Protein AF-A0A101CFQ1-F1 (afdb_monomer_lite)

Radius of gyration: 19.9 Å; chains: 1; bounding box: 33×55×53 Å

Secondary structure (DSSP, 8-state):
-HHHHHHHHHHHHHHH-----PPPPPEEEEETTEEEEE-S-HHHHHHHHH-TT--EETTEETT--TTS---TT-TTSSEEEEEEETTEEEEEEEE-TTHHHH-SS--TTSS-----EE---

pLDDT: mean 72.45, std 15.78, range [44.06, 93.5]

Structure (mmCIF, N/CA/C/O backbone):
data_AF-A0A101CFQ1-F1
#
_entry.id   AF-A0A101CFQ1-F1
#
loop_
_atom_site.group_PDB
_atom_site.id
_atom_site.type_symbol
_atom_site.label_atom_id
_atom_site.label_alt_id
_atom_site.label_comp_id
_atom_site.label_asym_id
_atom_site.label_entity_id
_atom_site.label_seq_id
_atom_site.pdbx_PDB_ins_code
_atom_site.Cartn_x
_atom_site.Cartn_y
_atom_site.Cartn_z
_atom_site.occupancy
_atom_site.B_iso_or_equiv
_atom_site.auth_seq_id
_atom_site.auth_comp_id
_atom_site.auth_asym_id
_atom_site.auth_atom_id
_atom_site.pdbx_PDB_model_num
ATOM 1 N N . MET A 1 1 ? 1.340 38.811 -37.942 1.00 59.59 1 MET A N 1
ATOM 2 C CA . MET A 1 1 ? 0.933 37.505 -38.527 1.00 59.59 1 MET A CA 1
ATOM 3 C C . MET A 1 1 ? 1.905 36.344 -38.280 1.00 59.59 1 MET A C 1
ATOM 5 O O . MET A 1 1 ? 1.421 35.253 -38.008 1.00 59.59 1 MET A O 1
ATOM 9 N N . LYS A 1 2 ? 3.238 36.522 -38.343 1.00 56.94 2 LYS A N 1
ATOM 10 C CA . LYS A 1 2 ? 4.215 35.414 -38.183 1.00 56.94 2 LYS A CA 1
ATOM 11 C C . LYS A 1 2 ? 4.186 34.717 -36.809 1.00 56.94 2 LYS A C 1
ATOM 13 O O . LYS A 1 2 ? 4.400 33.515 -36.743 1.00 56.94 2 LYS A O 1
ATOM 18 N N . VAL A 1 3 ? 3.893 35.452 -35.733 1.00 63.00 3 VAL A N 1
ATOM 19 C CA . VAL A 1 3 ? 3.775 34.887 -34.373 1.00 63.00 3 VAL A CA 1
ATOM 20 C C . VAL A 1 3 ? 2.520 34.017 -34.249 1.00 63.00 3 VAL A C 1
ATOM 22 O O . VAL A 1 3 ? 2.612 32.896 -33.773 1.00 63.00 3 VAL A O 1
ATOM 25 N N . LEU A 1 4 ? 1.388 34.472 -34.802 1.00 73.19 4 LEU A N 1
ATOM 26 C CA . LEU A 1 4 ? 0.109 33.751 -34.771 1.00 73.19 4 LEU A CA 1
ATOM 27 C C . LEU A 1 4 ? 0.198 32.355 -35.419 1.00 73.19 4 LEU A C 1
ATOM 29 O O . LEU A 1 4 ? -0.361 31.397 -34.899 1.00 73.19 4 LEU A O 1
ATOM 33 N N . HIS A 1 5 ? 0.958 32.227 -36.513 1.00 74.25 5 HIS A N 1
ATOM 34 C CA . HIS A 1 5 ? 1.163 30.947 -37.201 1.00 74.25 5 HIS A CA 1
ATOM 35 C C . HIS A 1 5 ? 2.019 29.973 -36.382 1.00 74.25 5 HIS A C 1
ATOM 37 O O . HIS A 1 5 ? 1.732 28.781 -36.360 1.00 74.25 5 HIS A O 1
ATOM 43 N N . LYS A 1 6 ? 3.041 30.470 -35.673 1.00 80.94 6 LYS A N 1
ATOM 44 C CA . LYS A 1 6 ? 3.868 29.636 -34.787 1.00 80.94 6 LYS A CA 1
ATOM 45 C C . LYS A 1 6 ? 3.073 29.147 -33.578 1.00 80.94 6 LYS A C 1
ATOM 47 O O . LYS A 1 6 ? 3.189 27.982 -33.214 1.00 80.94 6 LYS A O 1
ATOM 52 N N . THR A 1 7 ? 2.235 30.007 -32.998 1.00 84.69 7 THR A N 1
ATOM 53 C CA . THR A 1 7 ? 1.358 29.632 -31.882 1.00 84.69 7 THR A CA 1
ATOM 54 C C . THR A 1 7 ? 0.318 28.598 -32.314 1.00 84.69 7 THR A C 1
ATOM 56 O O . THR A 1 7 ? 0.124 27.605 -31.622 1.00 84.69 7 THR A O 1
ATOM 59 N N . LEU A 1 8 ? -0.299 28.777 -33.488 1.00 88.56 8 LEU A N 1
ATOM 60 C CA . LEU A 1 8 ? -1.260 27.819 -34.041 1.00 88.56 8 LEU A CA 1
ATOM 61 C C . LEU A 1 8 ? -0.611 26.456 -34.328 1.00 88.56 8 LEU A C 1
ATOM 63 O O . LEU A 1 8 ? -1.173 25.420 -33.987 1.00 88.56 8 LEU A O 1
ATOM 67 N N . PHE A 1 9 ? 0.596 26.458 -34.895 1.00 88.00 9 PHE A N 1
ATOM 68 C CA . PHE A 1 9 ? 1.362 25.240 -35.153 1.00 88.00 9 PHE A CA 1
ATOM 69 C C . PHE A 1 9 ? 1.713 24.484 -33.860 1.00 88.00 9 PHE A C 1
ATOM 71 O O . PHE A 1 9 ? 1.560 23.267 -33.802 1.00 88.00 9 PHE A O 1
ATOM 78 N N . LEU A 1 10 ? 2.105 25.198 -32.798 1.00 87.00 10 LEU A N 1
ATOM 79 C CA . LEU A 1 10 ? 2.375 24.599 -31.488 1.00 87.00 10 LEU A CA 1
ATOM 80 C C . LEU A 1 10 ? 1.117 23.958 -30.877 1.00 87.00 10 LEU A C 1
ATOM 82 O O . LEU A 1 10 ? 1.190 22.851 -30.355 1.00 87.00 10 LEU A O 1
ATOM 86 N N . ILE A 1 11 ? -0.039 24.621 -30.981 1.00 87.19 11 ILE A N 1
ATOM 87 C CA . ILE A 1 11 ? -1.318 24.088 -30.488 1.00 87.19 11 ILE A CA 1
ATOM 88 C C . ILE A 1 11 ? -1.696 22.806 -31.244 1.00 87.19 11 ILE A C 1
ATOM 90 O O . ILE A 1 11 ? -2.064 21.819 -30.614 1.00 87.19 11 ILE A O 1
ATOM 94 N N . ILE A 1 12 ? -1.543 22.778 -32.573 1.00 87.31 12 ILE A N 1
ATOM 95 C CA . ILE A 1 12 ? -1.822 21.582 -33.387 1.00 87.31 12 ILE A CA 1
ATOM 96 C C . ILE A 1 12 ? -0.917 20.410 -32.979 1.00 87.31 12 ILE A C 1
ATOM 98 O O . ILE A 1 12 ? -1.402 19.287 -32.854 1.00 87.31 12 ILE A O 1
ATOM 102 N N . ILE A 1 13 ? 0.370 20.664 -32.712 1.00 87.00 13 ILE A N 1
ATOM 103 C CA . ILE A 1 13 ? 1.292 19.633 -32.214 1.00 87.00 13 ILE A CA 1
ATOM 104 C C . ILE A 1 13 ? 0.830 19.100 -30.858 1.00 87.00 13 ILE A C 1
ATOM 106 O O . ILE A 1 13 ? 0.777 17.888 -30.691 1.00 87.00 13 ILE A O 1
ATOM 110 N N . LEU A 1 14 ? 0.455 19.973 -29.918 1.00 82.12 14 LEU A N 1
ATOM 111 C CA . LEU A 1 14 ? 0.009 19.568 -28.580 1.00 82.12 14 LEU A CA 1
ATOM 112 C C . LEU A 1 14 ? -1.286 18.736 -28.609 1.00 82.12 14 LEU A C 1
ATOM 114 O O . LEU A 1 14 ? -1.409 17.791 -27.836 1.00 82.12 14 LEU A O 1
ATOM 118 N N . PHE A 1 15 ? -2.217 19.030 -29.523 1.00 78.56 15 PHE A N 1
ATOM 119 C CA . PHE A 1 15 ? -3.440 18.234 -29.709 1.00 78.56 15 PHE A CA 1
ATOM 120 C C . PHE A 1 15 ? -3.208 16.903 -30.443 1.00 78.56 15 PHE A C 1
ATOM 122 O O . PHE A 1 15 ? -4.026 15.991 -30.321 1.00 78.56 15 PHE A O 1
ATOM 129 N N . ALA A 1 16 ? -2.109 16.765 -31.191 1.00 80.75 16 ALA A N 1
ATOM 130 C CA . ALA A 1 16 ? -1.765 15.529 -31.894 1.00 80.75 16 ALA A CA 1
ATOM 131 C C . ALA A 1 16 ? -1.107 14.473 -30.983 1.00 80.75 16 ALA A C 1
ATOM 133 O O . ALA A 1 16 ? -1.036 13.299 -31.355 1.00 80.75 16 ALA A O 1
ATOM 134 N N . ILE A 1 17 ? -0.642 14.856 -29.788 1.00 78.06 17 ILE A N 1
ATOM 135 C CA . ILE A 1 17 ? 0.020 13.937 -28.857 1.00 78.06 17 ILE A CA 1
ATOM 136 C C . ILE A 1 17 ? -1.037 13.184 -28.047 1.00 78.06 17 ILE A C 1
ATOM 138 O O . ILE A 1 17 ? -1.680 13.731 -27.153 1.00 78.06 17 ILE A O 1
ATOM 142 N N . ARG A 1 18 ? -1.206 11.891 -28.330 1.00 67.44 18 ARG A N 1
ATOM 143 C CA . ARG A 1 18 ? -1.950 10.983 -27.448 1.00 67.44 18 ARG A CA 1
ATOM 144 C C . ARG A 1 18 ? -1.031 10.581 -26.298 1.00 67.44 18 ARG A C 1
ATOM 146 O O . ARG A 1 18 ? -0.099 9.807 -26.495 1.00 67.44 18 ARG A O 1
ATOM 153 N N . ILE A 1 19 ? -1.273 11.125 -25.110 1.00 68.88 19 ILE A N 1
ATOM 154 C CA . ILE A 1 19 ? -0.524 10.752 -23.908 1.00 68.88 19 ILE A CA 1
ATOM 155 C C . ILE A 1 19 ? -1.134 9.462 -23.353 1.00 68.88 19 ILE A C 1
ATOM 157 O O . ILE A 1 19 ? -2.295 9.441 -22.948 1.00 68.88 19 ILE A O 1
ATOM 161 N N . PHE A 1 20 ? -0.353 8.384 -23.334 1.00 60.28 20 PHE A N 1
ATOM 162 C CA . PHE A 1 20 ? -0.713 7.154 -22.635 1.00 60.28 20 PHE A CA 1
ATOM 163 C C . PHE A 1 20 ? -0.358 7.313 -21.155 1.00 60.28 20 PHE A C 1
ATOM 165 O O . PHE A 1 20 ? 0.780 7.091 -20.753 1.00 60.28 20 PHE A O 1
ATOM 172 N N . ALA A 1 21 ? -1.326 7.732 -20.341 1.00 61.62 21 ALA A N 1
ATOM 173 C CA . ALA A 1 21 ? -1.215 7.616 -18.893 1.00 61.62 21 ALA A CA 1
ATOM 174 C C . ALA A 1 21 ? -1.652 6.200 -18.506 1.00 61.62 21 ALA A C 1
ATOM 176 O O . ALA A 1 21 ? -2.806 5.829 -18.732 1.00 61.62 21 ALA A O 1
ATOM 177 N N . SER A 1 22 ? -0.745 5.387 -17.959 1.00 57.59 22 SER A N 1
ATOM 178 C CA . SER A 1 22 ? -1.159 4.091 -17.425 1.00 57.59 22 SER A CA 1
ATOM 179 C C . SER A 1 22 ? -2.071 4.335 -16.213 1.00 57.59 22 SER A C 1
ATOM 181 O O . SER A 1 22 ? -1.668 5.102 -15.330 1.00 57.59 22 SER A O 1
ATOM 183 N N . PRO A 1 23 ? -3.262 3.715 -16.133 1.00 64.25 23 PRO A N 1
ATOM 184 C CA . PRO A 1 23 ? -4.103 3.803 -14.942 1.00 64.25 23 PRO A CA 1
ATOM 185 C C . PRO A 1 23 ? -3.292 3.357 -13.732 1.00 64.25 23 PRO A C 1
ATOM 187 O O . PRO A 1 23 ? -2.669 2.304 -13.810 1.00 64.25 23 PRO A O 1
ATOM 190 N N . GLN A 1 24 ? -3.261 4.130 -12.646 1.00 78.19 24 GLN A N 1
ATOM 191 C CA . GLN A 1 24 ? -2.547 3.695 -11.444 1.00 78.19 24 GLN A CA 1
ATOM 192 C C . GLN A 1 24 ? -3.200 2.422 -10.891 1.00 78.19 24 GLN A C 1
ATOM 194 O O . GLN A 1 24 ? -4.422 2.282 -10.928 1.00 78.19 24 GLN A O 1
ATOM 199 N N . ILE A 1 25 ? -2.396 1.491 -10.387 1.00 85.69 25 ILE A N 1
ATOM 200 C CA . ILE A 1 25 ? -2.896 0.305 -9.693 1.00 85.69 25 ILE A CA 1
ATOM 201 C C . ILE A 1 25 ? -3.355 0.723 -8.281 1.00 85.69 25 ILE A C 1
ATOM 203 O O . ILE A 1 25 ? -2.566 1.357 -7.569 1.00 85.69 25 ILE A O 1
ATOM 207 N N . PRO A 1 26 ? -4.602 0.405 -7.870 1.00 89.38 26 PRO A N 1
ATOM 208 C CA . PRO A 1 26 ? -5.110 0.743 -6.542 1.00 89.38 26 PRO A CA 1
ATOM 209 C C . PRO A 1 26 ? -4.538 -0.166 -5.452 1.00 89.38 26 PRO A C 1
ATOM 211 O O . PRO A 1 26 ? -4.108 -1.288 -5.714 1.00 89.38 26 PRO A O 1
ATOM 214 N N . ASP A 1 27 ? -4.616 0.303 -4.215 1.00 90.19 27 ASP A N 1
ATOM 215 C CA . ASP A 1 27 ? -4.603 -0.556 -3.029 1.00 90.19 27 ASP A CA 1
ATOM 216 C C . ASP A 1 27 ? -6.019 -1.094 -2.772 1.00 90.19 27 ASP A C 1
ATOM 218 O O . ASP A 1 27 ? -6.973 -0.667 -3.426 1.00 90.19 27 ASP A O 1
ATOM 222 N N . TYR A 1 28 ? -6.198 -2.000 -1.811 1.00 91.88 28 TYR A N 1
ATOM 223 C CA . TYR A 1 28 ? -7.519 -2.575 -1.536 1.00 91.88 28 TYR A CA 1
ATOM 224 C C . TYR A 1 28 ? -7.904 -2.518 -0.067 1.00 91.88 28 TYR A C 1
ATOM 226 O O . TYR A 1 28 ? -7.078 -2.733 0.812 1.00 91.88 28 TYR A O 1
ATOM 234 N N . ILE A 1 29 ? -9.185 -2.263 0.187 1.00 93.50 29 ILE A N 1
ATOM 235 C CA . ILE A 1 29 ? -9.807 -2.316 1.507 1.00 93.50 29 ILE A CA 1
ATOM 236 C C . ILE A 1 29 ? -10.826 -3.449 1.503 1.00 93.50 29 ILE A C 1
ATOM 238 O O . ILE A 1 29 ? -11.754 -3.453 0.696 1.00 93.50 29 ILE A O 1
ATOM 242 N N . ILE A 1 30 ? -10.667 -4.384 2.427 1.00 93.44 30 ILE A N 1
ATOM 243 C CA . ILE A 1 30 ? -11.617 -5.451 2.701 1.00 93.44 30 ILE A CA 1
ATOM 244 C C . ILE A 1 30 ? -12.576 -4.955 3.785 1.00 93.44 30 ILE A C 1
ATOM 246 O O . ILE A 1 30 ? -12.154 -4.577 4.880 1.00 93.44 30 ILE A O 1
ATOM 250 N N . TYR A 1 31 ? -13.875 -4.940 3.492 1.00 92.38 31 TYR A N 1
ATOM 251 C CA . TYR A 1 31 ? -14.910 -4.582 4.458 1.00 92.38 31 TYR A CA 1
ATOM 252 C C . TYR A 1 31 ? -16.107 -5.512 4.331 1.00 92.38 31 TYR A C 1
ATOM 254 O O . TYR A 1 31 ? -16.740 -5.573 3.284 1.00 92.38 31 TYR A O 1
ATOM 262 N N . LYS A 1 32 ? -16.435 -6.232 5.411 1.00 91.31 32 LYS A N 1
ATOM 263 C CA . LYS A 1 32 ? -17.576 -7.169 5.455 1.00 91.31 32 LYS A CA 1
ATOM 264 C C . LYS A 1 32 ? -17.588 -8.191 4.302 1.00 91.31 32 LYS A C 1
ATOM 266 O O . LYS A 1 32 ? -18.650 -8.607 3.856 1.00 91.31 32 LYS A O 1
ATOM 271 N N . GLY A 1 33 ? -16.407 -8.606 3.844 1.00 85.69 33 GLY A N 1
ATOM 272 C CA . GLY A 1 33 ? -16.240 -9.540 2.726 1.00 85.69 33 GLY A CA 1
ATOM 273 C C . GLY A 1 33 ? -16.155 -8.884 1.343 1.00 85.69 33 GLY A C 1
ATOM 274 O O . GLY A 1 33 ? -15.739 -9.556 0.401 1.00 85.69 33 GLY A O 1
ATOM 275 N N . ASP A 1 34 ? -16.456 -7.589 1.215 1.00 89.12 34 ASP A N 1
ATOM 276 C CA . ASP A 1 34 ? -16.288 -6.846 -0.035 1.00 89.12 34 ASP A CA 1
ATOM 277 C C . ASP A 1 34 ? -14.857 -6.328 -0.177 1.00 89.12 34 ASP A C 1
ATOM 279 O O . ASP A 1 34 ? -14.246 -5.882 0.793 1.00 89.12 34 ASP A O 1
ATOM 283 N N . THR A 1 35 ? -14.331 -6.354 -1.404 1.00 90.38 35 THR A N 1
ATOM 284 C CA . THR A 1 35 ? -13.013 -5.802 -1.747 1.00 90.38 35 THR A CA 1
ATOM 285 C C . THR A 1 35 ? -13.187 -4.503 -2.522 1.00 90.38 35 THR A C 1
ATOM 287 O O . THR A 1 35 ? -13.712 -4.496 -3.634 1.00 90.38 35 THR A O 1
ATOM 290 N N . ILE A 1 36 ? -12.741 -3.395 -1.936 1.00 92.00 36 ILE A N 1
ATOM 291 C CA . ILE A 1 36 ? -12.944 -2.042 -2.453 1.00 92.00 36 ILE A CA 1
ATOM 292 C C . ILE A 1 36 ? -11.586 -1.465 -2.875 1.00 92.00 36 ILE A C 1
ATOM 294 O O . ILE A 1 36 ? -10.693 -1.365 -2.032 1.00 92.00 36 ILE A O 1
ATOM 298 N N . PRO A 1 37 ? -11.395 -1.063 -4.145 1.00 91.88 37 PRO A N 1
ATOM 299 C CA . PRO A 1 37 ? -10.166 -0.399 -4.563 1.00 91.88 37 PRO A CA 1
ATOM 300 C C . PRO A 1 37 ? -10.066 1.003 -3.946 1.00 91.88 37 PRO A C 1
ATOM 302 O O . PRO A 1 37 ? -11.044 1.749 -3.901 1.00 91.88 37 PRO A O 1
ATOM 305 N N . THR A 1 38 ? -8.872 1.391 -3.504 1.00 91.06 38 THR A N 1
ATOM 306 C CA . THR A 1 38 ? -8.575 2.724 -2.967 1.00 91.06 38 THR A CA 1
ATOM 307 C C . THR A 1 38 ? -7.319 3.304 -3.610 1.00 91.06 38 THR A C 1
ATOM 309 O O . THR A 1 38 ? -6.326 2.616 -3.832 1.00 91.06 38 THR A O 1
ATOM 312 N N . TYR A 1 39 ? -7.364 4.604 -3.895 1.00 90.19 39 TYR A N 1
ATOM 313 C CA . TYR A 1 39 ? -6.272 5.366 -4.514 1.00 90.19 39 TYR A CA 1
ATOM 314 C C . TYR A 1 39 ? -5.688 6.409 -3.555 1.00 90.19 39 TYR A C 1
ATOM 316 O O . TYR A 1 39 ? -5.004 7.339 -3.969 1.00 90.19 39 TYR A O 1
ATOM 324 N N . ASN A 1 40 ? -5.996 6.279 -2.262 1.00 88.69 40 ASN A N 1
ATOM 325 C CA . ASN A 1 40 ? -5.701 7.301 -1.264 1.00 88.69 40 ASN A CA 1
ATOM 326 C C . ASN A 1 40 ? -4.277 7.234 -0.691 1.00 88.69 40 ASN A C 1
ATOM 328 O O . ASN A 1 40 ? -3.922 8.126 0.069 1.00 88.69 40 ASN A O 1
ATOM 332 N N . LEU A 1 41 ? -3.456 6.233 -1.035 1.00 86.75 41 LEU A N 1
ATOM 333 C CA . LEU A 1 41 ? -2.077 6.103 -0.528 1.00 86.75 41 LEU A CA 1
ATOM 334 C C . LEU A 1 41 ? -2.005 6.160 1.013 1.00 86.75 41 LEU A C 1
ATOM 336 O O . LEU A 1 41 ? -1.263 6.946 1.605 1.00 86.75 41 LEU A O 1
ATOM 340 N N . ILE A 1 42 ? -2.870 5.385 1.676 1.00 89.06 42 ILE A N 1
ATOM 341 C CA . ILE A 1 42 ? -3.111 5.487 3.126 1.00 89.06 42 ILE A CA 1
ATOM 342 C C . ILE A 1 42 ? -1.832 5.175 3.914 1.00 89.06 42 ILE A C 1
ATOM 344 O O . ILE A 1 42 ? -1.519 5.860 4.890 1.00 89.06 42 ILE A O 1
ATOM 348 N N . LEU A 1 43 ? -1.080 4.157 3.486 1.00 84.50 43 LEU A N 1
ATOM 349 C CA . LEU A 1 43 ? 0.155 3.750 4.152 1.00 84.50 43 LEU A CA 1
ATOM 350 C C . LEU A 1 43 ? 1.224 4.839 4.031 1.00 84.50 43 LEU A C 1
ATOM 352 O O . LEU A 1 43 ? 1.855 5.190 5.021 1.00 84.50 43 LEU A O 1
ATOM 356 N N . 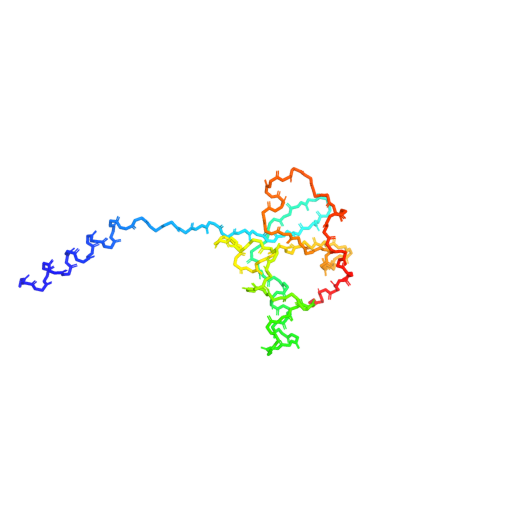GLU A 1 44 ? 1.378 5.437 2.855 1.00 81.12 44 GLU A N 1
ATOM 357 C CA . GLU A 1 44 ? 2.320 6.525 2.608 1.00 81.12 44 GLU A CA 1
ATOM 358 C C . GLU A 1 44 ? 1.985 7.753 3.451 1.00 81.12 44 GLU A C 1
ATOM 360 O O . GLU A 1 44 ? 2.872 8.309 4.098 1.00 81.12 44 GLU A O 1
ATOM 365 N N . GLN A 1 45 ? 0.711 8.154 3.496 1.00 83.69 45 GLN A N 1
ATOM 366 C CA . GLN A 1 45 ? 0.268 9.283 4.319 1.00 83.69 45 GLN A CA 1
ATOM 367 C C . GLN A 1 45 ? 0.538 9.037 5.806 1.00 83.69 45 GLN A C 1
ATOM 369 O O . GLN A 1 45 ? 1.029 9.924 6.511 1.00 83.69 45 GLN A O 1
ATOM 374 N N . PHE A 1 46 ? 0.249 7.826 6.289 1.00 83.12 46 PHE A N 1
ATOM 375 C CA . PHE A 1 46 ? 0.538 7.437 7.665 1.00 83.12 46 PHE A CA 1
ATOM 376 C C . PHE A 1 46 ? 2.038 7.528 7.973 1.00 83.12 46 PHE A C 1
ATOM 378 O O . PHE A 1 46 ? 2.431 8.067 9.011 1.00 83.12 46 PHE A O 1
ATOM 385 N N . LEU A 1 47 ? 2.884 7.048 7.063 1.00 76.56 47 LEU A N 1
ATOM 386 C CA . LEU A 1 47 ? 4.334 7.055 7.240 1.00 76.56 47 LEU A CA 1
ATOM 387 C C . LEU A 1 47 ? 4.928 8.449 7.165 1.00 76.56 47 LEU A C 1
ATOM 389 O O . LEU A 1 47 ? 5.726 8.797 8.027 1.00 76.56 47 LEU A O 1
ATOM 393 N N . GLN A 1 48 ? 4.487 9.272 6.217 1.00 76.44 48 GLN A N 1
ATOM 394 C CA . GLN A 1 48 ? 4.914 10.663 6.120 1.00 76.44 48 GLN A CA 1
ATOM 395 C C . GLN A 1 48 ? 4.587 11.435 7.404 1.00 76.44 48 GLN A C 1
ATOM 397 O O . GLN A 1 48 ? 5.384 12.253 7.860 1.00 76.44 48 GLN A O 1
ATOM 402 N N . LYS A 1 49 ? 3.431 11.152 8.019 1.00 82.62 49 LYS A N 1
ATOM 403 C CA . LYS A 1 49 ? 3.048 11.735 9.309 1.00 82.62 49 LYS A CA 1
ATOM 404 C C . LYS A 1 49 ? 3.908 11.213 10.462 1.00 82.62 49 LYS A C 1
ATOM 406 O O . LYS A 1 49 ? 4.209 11.974 11.378 1.00 82.62 49 LYS A O 1
ATOM 411 N N . LYS A 1 50 ? 4.271 9.927 10.447 1.00 79.12 50 LYS A N 1
ATOM 412 C CA . LYS A 1 50 ? 5.020 9.283 11.533 1.00 79.12 50 LYS A CA 1
ATOM 413 C C . LYS A 1 50 ? 6.515 9.608 11.490 1.00 79.12 50 LYS A C 1
ATOM 415 O O . LYS A 1 50 ? 7.073 9.954 12.523 1.00 79.12 50 LYS A O 1
ATOM 420 N N . ASN A 1 51 ? 7.132 9.517 10.315 1.00 77.19 51 ASN A N 1
ATOM 421 C CA . ASN A 1 51 ? 8.556 9.721 10.070 1.00 77.19 51 ASN A CA 1
ATOM 422 C C . ASN A 1 51 ? 8.753 10.487 8.745 1.00 77.19 51 ASN A C 1
ATOM 424 O O . ASN A 1 51 ? 9.016 9.877 7.709 1.00 77.19 51 ASN A O 1
ATOM 428 N N . PRO A 1 52 ? 8.672 11.829 8.748 1.00 71.44 52 PRO A N 1
ATOM 429 C CA . PRO A 1 52 ? 8.713 12.638 7.522 1.00 71.44 52 PRO A CA 1
ATOM 430 C C . PRO A 1 52 ? 10.025 12.538 6.724 1.00 71.44 52 PRO A C 1
ATOM 432 O O . PRO A 1 52 ? 10.055 12.922 5.559 1.00 71.44 52 PRO A O 1
ATOM 435 N N 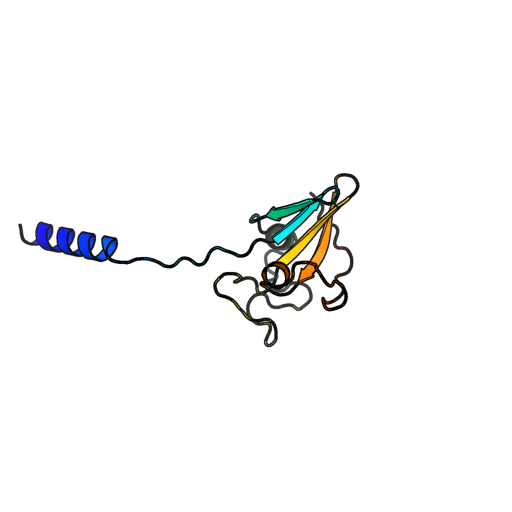. ASN A 1 53 ? 11.093 12.014 7.335 1.00 69.62 53 ASN A N 1
ATOM 436 C CA . ASN A 1 53 ? 12.417 11.862 6.722 1.00 69.62 53 ASN A CA 1
ATOM 437 C C . ASN A 1 53 ? 12.746 10.409 6.331 1.00 69.62 53 ASN A C 1
ATOM 439 O O . ASN A 1 53 ? 13.871 10.128 5.922 1.00 69.62 53 ASN A O 1
ATOM 443 N N . GLU A 1 54 ? 11.814 9.469 6.509 1.00 67.38 54 GLU A N 1
ATOM 444 C CA . GLU A 1 54 ? 12.059 8.048 6.268 1.00 67.38 54 GLU A CA 1
ATOM 445 C C . GLU A 1 54 ? 11.513 7.623 4.898 1.00 67.38 54 GLU A C 1
ATOM 447 O O . GLU A 1 54 ? 10.312 7.480 4.691 1.00 67.38 54 GLU A O 1
ATOM 452 N N . GLU A 1 55 ? 12.419 7.414 3.939 1.00 57.47 55 GLU A N 1
ATOM 453 C CA . GLU A 1 55 ? 12.079 7.006 2.566 1.00 57.47 55 GLU A CA 1
ATOM 454 C C . GLU A 1 55 ? 11.876 5.486 2.400 1.00 57.47 55 GLU A C 1
ATOM 456 O O . GLU A 1 55 ? 11.638 5.008 1.288 1.00 57.47 55 GLU A O 1
ATOM 461 N N . LYS A 1 56 ? 12.016 4.700 3.476 1.00 57.69 56 LYS A N 1
ATOM 462 C CA . LYS A 1 56 ? 11.950 3.231 3.443 1.00 57.69 56 LYS A CA 1
ATOM 463 C C . LYS A 1 56 ? 10.993 2.709 4.502 1.00 57.69 56 LYS A C 1
ATOM 465 O O . LYS A 1 56 ? 11.060 3.114 5.652 1.00 57.69 56 LYS A O 1
ATOM 470 N N . LEU A 1 57 ? 10.163 1.741 4.141 1.00 58.78 57 LEU A N 1
ATOM 471 C CA . LEU A 1 57 ? 9.262 1.075 5.076 1.00 58.78 57 LEU A CA 1
ATOM 472 C C . LEU A 1 57 ? 9.697 -0.375 5.262 1.00 58.78 57 LEU A C 1
ATOM 474 O O . LEU A 1 57 ? 9.782 -1.112 4.289 1.00 58.78 57 LEU A O 1
ATOM 478 N N . PHE A 1 58 ? 9.971 -0.804 6.496 1.00 58.56 58 PHE A N 1
ATOM 479 C CA . PHE A 1 58 ? 10.414 -2.181 6.798 1.00 58.56 58 PHE A CA 1
ATOM 480 C C . PHE A 1 58 ? 11.640 -2.640 5.990 1.00 58.56 58 PHE A C 1
ATOM 482 O O . PHE A 1 58 ? 11.765 -3.810 5.645 1.00 58.56 58 PHE A O 1
ATOM 489 N N . GLY A 1 59 ? 12.544 -1.719 5.640 1.00 51.88 59 GLY A N 1
ATOM 490 C CA . GLY A 1 59 ? 13.691 -2.022 4.775 1.00 51.88 59 GLY A CA 1
ATOM 491 C C . GLY A 1 59 ? 13.343 -2.190 3.290 1.00 51.88 59 GLY A C 1
ATOM 492 O O . GLY A 1 59 ? 14.255 -2.300 2.471 1.00 51.88 59 GLY A O 1
ATOM 493 N N . LEU A 1 60 ? 12.060 -2.128 2.916 1.00 51.75 60 LEU A N 1
ATOM 494 C CA . LEU A 1 60 ? 11.620 -2.047 1.530 1.00 51.75 60 LEU A CA 1
ATOM 495 C C . LEU A 1 60 ? 11.914 -0.637 1.024 1.00 51.75 60 LEU A C 1
ATOM 497 O O . LEU A 1 60 ? 11.423 0.363 1.554 1.00 51.75 60 LEU A O 1
ATOM 501 N N . SER A 1 61 ? 12.757 -0.549 0.001 1.00 52.12 61 SER A N 1
ATOM 502 C CA . SER A 1 61 ? 12.901 0.691 -0.746 1.00 52.12 61 SER A CA 1
ATOM 503 C C . SER A 1 61 ? 11.825 0.719 -1.825 1.00 52.12 61 SER A C 1
ATOM 505 O O . SER A 1 61 ? 11.841 -0.081 -2.756 1.00 52.12 61 SER A O 1
ATOM 507 N N . PHE A 1 62 ? 10.897 1.667 -1.713 1.00 54.81 62 PHE A N 1
ATOM 508 C CA . PHE A 1 62 ? 9.757 1.837 -2.626 1.00 54.81 62 PHE A CA 1
ATOM 509 C C . PHE A 1 62 ? 10.142 2.170 -4.076 1.00 54.81 62 PHE A C 1
ATOM 511 O O . PHE A 1 62 ? 9.289 2.341 -4.938 1.00 54.81 62 PHE A O 1
ATOM 518 N N . ARG A 1 63 ? 11.443 2.310 -4.341 1.00 51.44 63 ARG A N 1
ATOM 519 C CA . ARG A 1 63 ? 12.020 2.655 -5.642 1.00 51.44 63 ARG A CA 1
ATOM 520 C C . ARG A 1 63 ? 13.105 1.672 -6.102 1.00 51.44 63 ARG A C 1
ATOM 522 O O . ARG A 1 63 ? 13.622 1.846 -7.197 1.00 51.44 63 ARG A O 1
ATOM 529 N N . SER A 1 64 ? 13.492 0.689 -5.279 1.00 44.06 64 SER A N 1
ATOM 530 C CA . SER A 1 64 ? 14.680 -0.150 -5.521 1.00 44.06 64 SER A CA 1
ATOM 531 C C . SER A 1 64 ? 14.581 -1.535 -4.861 1.00 44.06 64 SER A C 1
ATOM 533 O O . SER A 1 64 ? 15.532 -2.024 -4.248 1.00 44.06 64 SER A O 1
ATOM 535 N N . SER A 1 65 ? 13.437 -2.209 -4.952 1.00 47.22 65 SER A N 1
ATOM 536 C CA . SER A 1 65 ? 13.440 -3.655 -4.726 1.00 47.22 65 SER A CA 1
ATOM 537 C C . SER A 1 65 ? 13.931 -4.324 -6.003 1.00 47.22 65 SER A C 1
ATOM 539 O O . SER A 1 65 ? 13.184 -4.438 -6.970 1.00 47.22 65 SER A O 1
ATOM 541 N N . GLU A 1 66 ? 15.168 -4.806 -5.990 1.00 49.31 66 GLU A N 1
ATOM 542 C CA . GLU A 1 66 ? 15.790 -5.575 -7.081 1.00 49.31 66 GLU A CA 1
ATOM 543 C C . GLU A 1 66 ? 14.987 -6.839 -7.481 1.00 49.31 66 G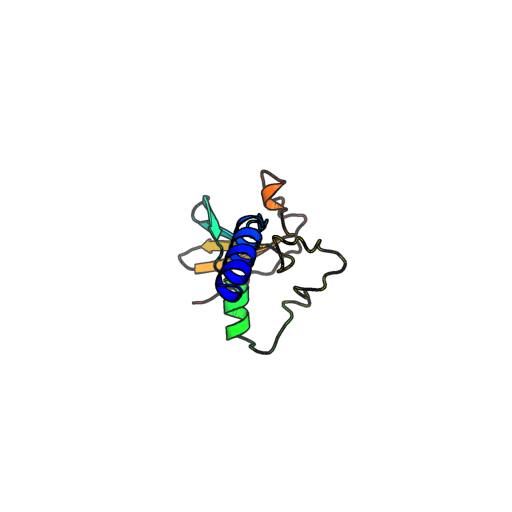LU A C 1
ATOM 545 O O . GLU A 1 66 ? 15.321 -7.493 -8.461 1.00 49.31 66 GLU A O 1
ATOM 550 N N . ASN A 1 67 ? 13.900 -7.154 -6.759 1.00 48.34 67 ASN A N 1
ATOM 551 C CA . ASN A 1 67 ? 13.069 -8.346 -6.923 1.00 48.34 67 ASN A CA 1
ATOM 552 C C . ASN A 1 67 ? 11.548 -8.084 -7.035 1.00 48.34 67 ASN A C 1
ATOM 554 O O . ASN A 1 67 ? 10.801 -9.049 -7.165 1.00 48.34 67 ASN A O 1
ATOM 558 N N . ILE A 1 68 ? 11.060 -6.831 -6.990 1.00 54.69 68 ILE A N 1
ATOM 559 C CA . ILE A 1 68 ? 9.631 -6.523 -7.235 1.00 54.69 68 ILE A CA 1
ATOM 560 C C . ILE A 1 68 ? 9.557 -5.621 -8.462 1.00 54.69 68 ILE A C 1
ATOM 562 O O . ILE A 1 68 ? 10.127 -4.531 -8.475 1.00 54.69 68 ILE A O 1
ATOM 566 N N . GLY A 1 69 ? 8.916 -6.111 -9.524 1.00 53.56 69 GLY A N 1
ATOM 567 C CA . GLY A 1 69 ? 8.846 -5.421 -10.807 1.00 53.56 69 GLY A CA 1
ATOM 568 C C . GLY A 1 69 ? 8.258 -4.019 -10.655 1.00 53.56 69 GLY A C 1
ATOM 569 O O . GLY A 1 69 ? 7.103 -3.855 -10.264 1.00 53.56 69 GLY A O 1
ATOM 570 N N . VAL A 1 70 ? 9.051 -2.998 -10.979 1.00 57.06 70 VAL A N 1
ATOM 571 C CA . VAL A 1 70 ? 8.596 -1.605 -10.974 1.00 57.06 70 VAL A CA 1
ATOM 572 C C . VAL A 1 70 ? 7.781 -1.379 -12.243 1.00 57.06 70 VAL A C 1
ATOM 574 O O . VAL A 1 70 ? 8.322 -1.106 -13.313 1.00 57.06 70 VAL A O 1
ATOM 577 N N . SER A 1 71 ? 6.465 -1.544 -12.147 1.00 65.19 71 SER A N 1
ATOM 578 C CA . SER A 1 71 ? 5.567 -1.202 -13.247 1.00 65.19 71 SER A CA 1
ATOM 579 C C . SER A 1 71 ? 5.300 0.305 -13.270 1.00 65.19 71 SER A C 1
ATOM 581 O O . SER A 1 71 ? 5.131 0.931 -12.222 1.00 65.19 71 SER A O 1
ATOM 583 N N . THR A 1 72 ? 5.189 0.900 -14.462 1.00 66.31 72 THR A N 1
ATOM 584 C CA . THR A 1 72 ? 4.866 2.332 -14.632 1.00 66.31 72 THR A CA 1
ATOM 585 C C . THR A 1 72 ? 3.517 2.712 -14.017 1.00 66.31 72 THR A C 1
ATOM 587 O O . THR A 1 72 ? 3.337 3.853 -13.595 1.00 66.31 72 THR A O 1
ATOM 590 N N . ASN A 1 73 ? 2.598 1.749 -13.893 1.00 75.94 73 ASN A N 1
ATOM 591 C CA . ASN A 1 73 ? 1.309 1.931 -13.228 1.00 75.94 73 ASN A CA 1
ATOM 592 C C . ASN A 1 73 ? 1.328 1.694 -11.707 1.00 75.94 73 ASN A C 1
ATOM 594 O O . ASN A 1 73 ? 0.326 1.948 -11.043 1.00 75.94 73 ASN A O 1
ATOM 598 N N . CYS A 1 74 ? 2.442 1.228 -11.140 1.00 79.00 74 CYS A N 1
ATOM 599 C CA . CYS A 1 74 ? 2.580 0.881 -9.726 1.00 79.00 74 CYS A CA 1
ATOM 600 C C . CYS A 1 74 ? 3.946 1.337 -9.198 1.00 79.00 74 CYS A C 1
ATOM 602 O O . CYS A 1 74 ? 4.747 0.567 -8.678 1.00 79.00 74 CYS A O 1
ATOM 604 N N . TRP A 1 75 ? 4.195 2.639 -9.345 1.00 72.69 75 TRP A N 1
ATOM 605 C CA . TRP A 1 75 ? 5.444 3.333 -9.003 1.00 72.69 75 TRP A CA 1
ATOM 606 C C . TRP A 1 75 ? 5.979 3.051 -7.587 1.00 72.69 75 TRP A C 1
ATOM 608 O O . TRP A 1 75 ? 7.175 3.172 -7.350 1.00 72.69 75 TRP A O 1
ATOM 618 N N . ARG A 1 76 ? 5.091 2.692 -6.654 1.00 75.56 76 ARG A N 1
ATOM 619 C CA . ARG A 1 76 ? 5.410 2.402 -5.249 1.00 75.56 76 ARG A CA 1
ATOM 620 C C . ARG A 1 76 ? 6.128 1.064 -5.071 1.00 75.56 76 ARG A C 1
ATOM 622 O O . ARG A 1 76 ? 6.739 0.842 -4.032 1.00 75.56 76 ARG A O 1
ATOM 629 N N . GLY A 1 77 ? 6.019 0.175 -6.060 1.00 75.38 77 GLY A N 1
ATOM 630 C CA . GLY A 1 77 ? 6.598 -1.164 -6.024 1.00 75.38 77 GLY A CA 1
ATOM 631 C C . GLY A 1 77 ? 5.821 -2.170 -5.170 1.00 75.38 77 GLY A C 1
ATOM 632 O O . GLY A 1 77 ? 6.316 -3.268 -4.961 1.00 75.38 77 GLY A O 1
ATOM 633 N N . TYR A 1 78 ? 4.627 -1.832 -4.675 1.00 80.31 78 TYR A N 1
ATOM 634 C CA . TYR A 1 78 ? 3.754 -2.750 -3.938 1.00 80.31 78 TYR A CA 1
ATOM 635 C C . TYR A 1 78 ? 2.287 -2.299 -3.995 1.00 80.31 78 TYR A C 1
ATOM 637 O O . TYR A 1 78 ? 1.993 -1.161 -4.372 1.00 80.31 78 TYR A O 1
ATOM 645 N N . GLN A 1 79 ? 1.378 -3.180 -3.575 1.00 85.69 79 GLN A N 1
ATOM 646 C CA . GLN A 1 79 ? 0.002 -2.827 -3.217 1.00 85.69 79 GLN A CA 1
ATOM 647 C C . GLN A 1 79 ? -0.245 -3.139 -1.743 1.00 85.69 79 GLN A C 1
ATOM 649 O O . GLN A 1 79 ? 0.124 -4.208 -1.253 1.00 85.69 79 GLN A O 1
ATOM 654 N N . ALA A 1 80 ? -0.873 -2.206 -1.038 1.00 88.25 80 ALA A N 1
ATOM 655 C CA . ALA A 1 80 ? -1.320 -2.426 0.329 1.00 88.25 80 ALA A CA 1
ATOM 656 C C . ALA A 1 80 ? -2.713 -3.059 0.339 1.00 88.25 80 ALA A C 1
ATOM 658 O O . ALA A 1 80 ? -3.609 -2.642 -0.401 1.00 88.25 80 ALA A O 1
ATOM 659 N N . ILE A 1 81 ? -2.902 -4.045 1.211 1.00 90.06 81 ILE A N 1
ATOM 660 C CA . ILE A 1 81 ? -4.207 -4.620 1.516 1.00 90.06 81 ILE A CA 1
ATOM 661 C C . ILE A 1 81 ? -4.556 -4.249 2.945 1.00 90.06 81 ILE A C 1
ATOM 663 O O . ILE A 1 81 ? -3.782 -4.491 3.877 1.00 90.06 81 ILE A O 1
ATOM 667 N N . TYR A 1 82 ? -5.726 -3.647 3.086 1.00 92.88 82 TYR A N 1
ATOM 668 C CA . TYR A 1 82 ? -6.292 -3.258 4.357 1.00 92.88 82 TYR A CA 1
ATOM 669 C C . TYR A 1 82 ? -7.533 -4.076 4.663 1.00 92.88 82 TYR A C 1
ATOM 671 O O . TYR A 1 82 ? -8.257 -4.477 3.755 1.00 92.88 82 TYR A O 1
ATOM 679 N N . GLU A 1 83 ? -7.842 -4.223 5.942 1.00 92.81 83 GLU A N 1
ATOM 680 C CA . GLU A 1 83 ? -9.110 -4.773 6.401 1.00 92.81 83 GLU A CA 1
ATOM 681 C C . GLU A 1 83 ? -9.723 -3.858 7.458 1.00 92.81 83 GLU A C 1
ATOM 683 O O . GLU A 1 83 ? -9.024 -3.341 8.335 1.00 92.81 83 GLU A O 1
ATOM 688 N N . ILE A 1 84 ? -11.033 -3.633 7.359 1.00 92.38 84 ILE A N 1
ATOM 689 C CA . ILE A 1 84 ? -11.799 -2.927 8.381 1.00 92.38 84 ILE A CA 1
ATOM 690 C C . ILE A 1 84 ? -12.456 -3.956 9.303 1.00 92.38 84 ILE A C 1
ATOM 692 O O . ILE A 1 84 ? -13.432 -4.606 8.923 1.00 92.38 84 ILE A O 1
ATOM 696 N N . ILE A 1 85 ? -11.953 -4.043 10.535 1.00 90.69 85 ILE A N 1
ATOM 697 C CA . ILE A 1 85 ? -12.456 -4.919 11.603 1.00 90.69 85 ILE A CA 1
ATOM 698 C C . ILE A 1 85 ? -12.877 -4.024 12.770 1.00 90.69 85 ILE A C 1
ATOM 700 O O . ILE A 1 85 ? -12.119 -3.145 13.172 1.00 90.69 85 ILE A O 1
ATOM 704 N N . ASP A 1 86 ? -14.094 -4.191 13.293 1.00 91.25 86 ASP A N 1
ATOM 705 C CA . ASP A 1 86 ? -14.613 -3.408 14.430 1.00 91.25 86 ASP A CA 1
ATOM 706 C C . ASP A 1 86 ?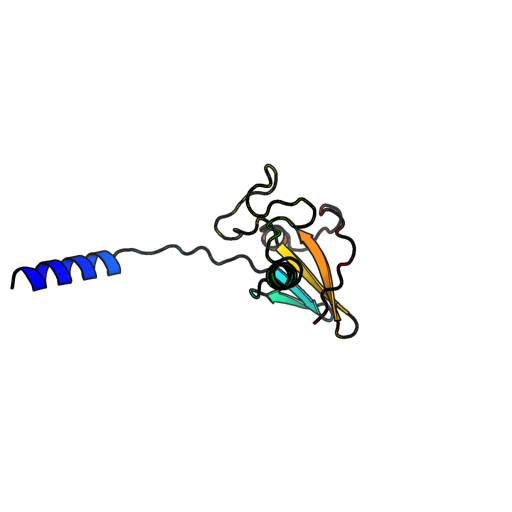 -14.407 -1.882 14.293 1.00 91.25 86 ASP A C 1
ATOM 708 O O . ASP A 1 86 ? -13.974 -1.198 15.222 1.00 91.25 86 ASP A O 1
ATOM 712 N N . ASN A 1 87 ? -14.713 -1.344 13.104 1.00 89.19 87 ASN A N 1
ATOM 713 C CA . ASN A 1 87 ? -14.552 0.072 12.729 1.00 89.19 87 ASN A CA 1
ATOM 714 C C . ASN A 1 87 ? -13.107 0.602 12.768 1.00 89.19 87 ASN A C 1
ATOM 716 O O . ASN A 1 87 ? -12.894 1.811 12.856 1.00 89.19 87 ASN A O 1
ATOM 720 N N . LYS A 1 88 ? -12.112 -0.279 12.689 1.00 89.88 88 LYS A N 1
ATOM 721 C CA . LYS A 1 88 ? -10.691 0.077 12.669 1.00 89.88 88 LYS A CA 1
ATOM 722 C C . LYS A 1 88 ? -10.041 -0.453 11.401 1.00 89.88 88 LYS A C 1
ATOM 724 O O . LYS A 1 88 ? -10.377 -1.546 10.958 1.00 89.88 88 LYS A O 1
ATOM 729 N N . LEU A 1 89 ? -9.128 0.329 10.829 1.00 90.00 89 LEU A N 1
ATOM 730 C CA . LEU A 1 89 ? -8.398 -0.022 9.615 1.00 90.00 89 LEU A CA 1
ATOM 731 C C . LEU A 1 89 ? -7.056 -0.668 9.974 1.00 90.00 89 LEU A C 1
ATOM 733 O O . LEU A 1 89 ? -6.227 -0.080 10.672 1.00 90.00 89 LEU A O 1
ATOM 737 N N . TYR A 1 90 ? -6.831 -1.864 9.453 1.00 89.56 90 TYR A N 1
ATOM 738 C CA . TYR A 1 90 ? -5.608 -2.628 9.657 1.00 89.56 90 TYR A CA 1
ATOM 739 C C . TYR A 1 90 ? -4.905 -2.816 8.326 1.00 89.56 90 TYR A C 1
ATOM 741 O O . TYR A 1 90 ? -5.554 -3.176 7.353 1.00 89.56 90 TYR A O 1
ATOM 749 N N . LEU A 1 91 ? -3.588 -2.613 8.277 1.00 89.50 91 LEU A N 1
ATOM 750 C CA . LEU A 1 91 ? -2.789 -3.131 7.169 1.00 89.50 91 LEU A CA 1
ATOM 751 C C . LEU A 1 91 ? -2.569 -4.626 7.408 1.00 89.50 91 LEU A C 1
ATOM 753 O O . LEU A 1 91 ? -1.945 -5.001 8.405 1.00 89.50 91 LEU A O 1
ATOM 757 N N . THR A 1 92 ? -3.076 -5.459 6.505 1.00 87.12 92 THR A N 1
ATOM 758 C CA . THR A 1 92 ? -3.003 -6.920 6.621 1.00 87.12 92 THR A CA 1
ATOM 759 C C . THR A 1 92 ? -1.916 -7.507 5.733 1.00 87.12 92 THR A C 1
ATOM 761 O O . THR A 1 92 ? -1.251 -8.460 6.134 1.00 87.12 92 THR A O 1
ATOM 764 N N . ASN A 1 93 ? -1.699 -6.940 4.540 1.00 84.75 93 ASN A N 1
ATOM 765 C CA . ASN A 1 93 ? -0.705 -7.442 3.593 1.00 84.75 93 ASN A CA 1
ATOM 766 C C . ASN A 1 93 ? -0.062 -6.322 2.774 1.00 84.75 93 ASN A C 1
ATOM 768 O O . ASN A 1 93 ? -0.679 -5.300 2.475 1.00 84.75 93 ASN A O 1
ATOM 772 N N . ILE A 1 94 ? 1.175 -6.577 2.360 1.00 83.00 94 ILE A N 1
ATOM 773 C CA . ILE A 1 94 ? 1.883 -5.851 1.310 1.00 83.00 94 ILE A CA 1
ATOM 774 C C . ILE A 1 94 ? 2.199 -6.880 0.231 1.00 83.00 94 ILE A C 1
ATOM 776 O O . ILE A 1 94 ? 2.980 -7.797 0.480 1.00 83.00 94 ILE A O 1
ATOM 780 N N . ILE A 1 95 ? 1.566 -6.742 -0.932 1.00 80.00 95 ILE A N 1
ATOM 781 C CA . ILE A 1 95 ? 1.689 -7.679 -2.056 1.00 80.00 95 ILE A CA 1
ATOM 782 C C . ILE A 1 95 ? 2.445 -7.038 -3.223 1.00 80.00 95 ILE A C 1
ATOM 784 O O . ILE A 1 95 ? 2.619 -5.814 -3.273 1.00 80.00 95 ILE A O 1
ATOM 788 N N . SER A 1 96 ? 2.859 -7.857 -4.190 1.00 77.06 96 SER A N 1
ATOM 789 C CA . SER A 1 96 ? 3.496 -7.350 -5.407 1.00 77.06 96 SER A CA 1
ATOM 790 C C . SER A 1 96 ? 2.490 -6.609 -6.293 1.00 77.06 96 SER A C 1
ATOM 792 O O . SER A 1 96 ? 1.301 -6.925 -6.330 1.00 77.06 96 SER A O 1
ATOM 794 N N . CYS A 1 97 ? 2.972 -5.626 -7.052 1.00 77.69 97 CYS A N 1
ATOM 795 C CA . CYS A 1 97 ? 2.154 -4.898 -8.019 1.00 77.69 97 CYS A CA 1
ATOM 796 C C . CYS A 1 97 ? 1.494 -5.835 -9.043 1.00 77.69 97 CYS A C 1
ATOM 798 O O . CYS A 1 97 ? 2.183 -6.585 -9.726 1.00 77.69 97 CYS A O 1
ATOM 800 N N . GLY A 1 98 ? 0.172 -5.742 -9.199 1.00 75.19 98 GLY A N 1
ATOM 801 C CA . GLY A 1 98 ? -0.591 -6.495 -10.200 1.00 75.19 98 GLY A CA 1
ATOM 802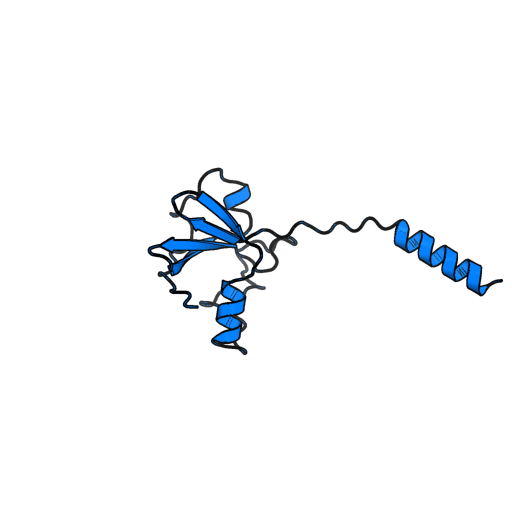 C C . GLY A 1 98 ? -0.994 -7.906 -9.768 1.00 75.19 98 GLY A C 1
ATOM 803 O O . GLY A 1 98 ? -1.797 -8.535 -10.452 1.00 75.19 98 GLY A O 1
ATOM 804 N N . GLU A 1 99 ? -0.540 -8.378 -8.606 1.00 76.19 99 GLU A N 1
ATOM 805 C CA . GLU A 1 99 ? -0.793 -9.744 -8.134 1.00 76.19 99 GLU A CA 1
ATOM 806 C C . GLU A 1 99 ? -2.295 -10.057 -7.995 1.00 76.19 99 GLU A C 1
ATOM 808 O O . GLU A 1 99 ? -2.751 -11.154 -8.317 1.00 76.19 99 GLU A O 1
ATOM 813 N N . LEU A 1 100 ? -3.084 -9.054 -7.605 1.00 74.19 100 LEU A N 1
ATOM 814 C CA . LEU A 1 100 ? -4.543 -9.132 -7.504 1.00 74.19 100 LEU A CA 1
ATOM 815 C C . LEU A 1 100 ? -5.289 -8.978 -8.834 1.00 74.19 100 LEU A C 1
ATOM 817 O O . LEU A 1 100 ? -6.438 -9.394 -8.949 1.00 74.19 100 LEU A O 1
ATOM 821 N N . TYR A 1 101 ? -4.662 -8.350 -9.827 1.00 64.56 101 TYR A N 1
ATOM 822 C CA . TYR A 1 101 ? -5.249 -8.191 -11.158 1.00 64.56 101 TYR A CA 1
ATOM 823 C C . TYR A 1 101 ? -5.118 -9.486 -11.972 1.00 64.56 101 TYR A C 1
ATOM 825 O O . TYR A 1 101 ? -5.999 -9.821 -12.760 1.00 64.56 101 TYR A O 1
ATOM 833 N N . GLU A 1 102 ? -4.032 -10.233 -11.756 1.00 58.94 102 GLU A N 1
ATOM 834 C CA . GLU A 1 102 ? -3.738 -11.477 -12.472 1.00 58.94 102 GLU A CA 1
ATOM 835 C C . GLU A 1 102 ? -4.389 -12.719 -11.841 1.00 58.94 102 GLU A C 1
ATOM 837 O O . GLU A 1 102 ? -4.707 -13.674 -12.552 1.00 58.94 102 GLU A O 1
ATOM 842 N N . LYS A 1 103 ? -4.621 -12.725 -10.521 1.00 57.03 103 LYS A N 1
ATOM 843 C CA . LYS A 1 103 ? -5.215 -13.861 -9.800 1.00 57.03 103 LYS A CA 1
ATOM 844 C C . LYS A 1 103 ? -6.602 -13.504 -9.264 1.00 57.03 103 LYS A C 1
ATOM 846 O O . LYS A 1 103 ? -6.761 -12.598 -8.458 1.00 57.03 103 LYS A O 1
ATOM 851 N N . SER A 1 104 ? -7.610 -14.297 -9.628 1.00 54.72 104 SER A N 1
ATOM 852 C CA . SER A 1 104 ? -8.999 -14.163 -9.149 1.00 54.72 104 SER A CA 1
ATOM 853 C C . SER A 1 104 ? -9.186 -14.414 -7.641 1.00 54.72 104 SER A C 1
ATOM 855 O O . SER A 1 104 ? -10.284 -14.215 -7.121 1.00 54.72 104 SER A O 1
ATOM 857 N N . LYS A 1 105 ? -8.135 -14.854 -6.931 1.00 55.16 105 LYS A N 1
ATOM 858 C CA . LYS A 1 105 ? -8.070 -15.026 -5.472 1.00 55.16 105 LYS A CA 1
ATOM 859 C C . LYS A 1 105 ? -6.657 -14.716 -4.968 1.00 55.16 105 LYS A C 1
ATOM 861 O O . LYS A 1 105 ? -5.683 -15.174 -5.563 1.00 55.16 105 LYS A O 1
ATOM 866 N N . ILE A 1 106 ? -6.556 -13.993 -3.852 1.00 55.59 106 ILE A N 1
ATOM 867 C CA . ILE A 1 106 ? -5.2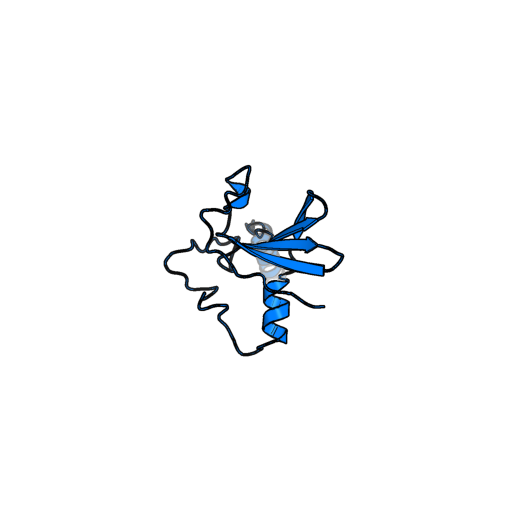82 -13.733 -3.164 1.00 55.59 106 ILE A CA 1
ATOM 868 C C . ILE A 1 106 ? -4.799 -15.039 -2.528 1.00 55.59 106 ILE A C 1
ATOM 870 O O . ILE A 1 106 ? -5.472 -15.574 -1.647 1.00 55.59 106 ILE A O 1
ATOM 874 N N . ASN A 1 107 ? -3.633 -15.542 -2.938 1.00 49.91 107 ASN A N 1
ATOM 875 C CA . ASN A 1 107 ? -2.939 -16.598 -2.201 1.00 49.91 107 ASN A CA 1
ATOM 876 C C . ASN A 1 107 ? -2.009 -15.937 -1.180 1.00 49.91 107 ASN A C 1
ATOM 878 O O . ASN A 1 107 ? -0.860 -15.619 -1.466 1.00 49.91 107 ASN A O 1
ATOM 882 N N . LEU A 1 108 ? -2.530 -15.721 0.028 1.00 53.94 108 LEU A N 1
ATOM 883 C CA . LEU A 1 108 ? -1.825 -15.068 1.139 1.00 53.94 108 LEU A CA 1
ATOM 884 C C . LEU A 1 108 ? -0.597 -15.859 1.646 1.00 53.94 108 LEU A C 1
ATOM 886 O O . LEU A 1 108 ? 0.105 -15.378 2.530 1.00 53.94 108 LEU A O 1
ATOM 890 N N . SER A 1 109 ? -0.341 -17.061 1.113 1.00 52.84 109 SER A N 1
ATOM 891 C CA . SER A 1 109 ? 0.815 -17.907 1.443 1.00 52.84 109 SER A CA 1
ATOM 892 C C . SER A 1 109 ? 2.136 -17.408 0.862 1.00 52.84 109 SER A C 1
ATOM 894 O O . SER A 1 109 ? 3.184 -17.714 1.423 1.00 52.84 109 SER A O 1
ATOM 896 N N . ASP A 1 110 ? 2.086 -16.664 -0.246 1.00 45.31 110 ASP A N 1
ATOM 897 C CA . ASP A 1 110 ? 3.278 -16.317 -1.034 1.00 45.31 110 ASP A CA 1
ATOM 898 C C . ASP A 1 110 ? 3.783 -14.895 -0.726 1.00 45.31 110 ASP A C 1
ATOM 900 O O . ASP A 1 110 ? 4.890 -14.517 -1.107 1.00 45.31 110 ASP A O 1
ATOM 904 N N . SER A 1 111 ? 2.979 -14.107 -0.007 1.00 46.19 111 SER A N 1
ATOM 905 C CA . SER A 1 111 ? 3.298 -12.732 0.364 1.00 46.19 111 SER A CA 1
ATOM 906 C C . SER A 1 111 ? 4.041 -12.707 1.702 1.00 46.19 111 SER A C 1
ATOM 908 O O . SER A 1 111 ? 3.600 -13.379 2.640 1.00 46.19 111 SER A O 1
ATOM 910 N N . PRO A 1 112 ? 5.127 -11.921 1.854 1.00 47.09 112 PRO A N 1
ATOM 911 C CA . PRO A 1 112 ? 5.814 -11.797 3.134 1.00 47.09 112 PRO A CA 1
ATOM 912 C C . PRO A 1 112 ? 4.810 -11.386 4.217 1.00 47.09 112 PRO A C 1
ATOM 914 O O . PRO A 1 112 ? 4.172 -10.333 4.127 1.00 47.09 112 PRO A O 1
ATOM 917 N N . GLN A 1 113 ? 4.631 -12.266 5.209 1.00 44.94 113 GLN A N 1
ATOM 918 C CA . GLN A 1 113 ? 3.705 -12.088 6.325 1.00 44.94 113 GLN A CA 1
ATOM 919 C C . GLN A 1 113 ? 4.004 -10.755 7.005 1.00 44.94 113 GLN A C 1
ATOM 921 O O . GLN A 1 113 ? 4.990 -10.602 7.723 1.00 44.94 113 GLN A O 1
ATOM 926 N N . THR A 1 114 ? 3.162 -9.763 6.734 1.00 48.34 114 THR A N 1
ATOM 927 C CA . THR A 1 114 ? 3.311 -8.442 7.327 1.00 48.34 114 THR A CA 1
ATOM 928 C C . THR A 1 114 ? 2.547 -8.474 8.642 1.00 48.34 114 THR A C 1
ATOM 930 O O . THR A 1 114 ? 1.331 -8.644 8.663 1.00 48.34 114 THR A O 1
ATOM 933 N N . HIS A 1 115 ? 3.276 -8.396 9.754 1.00 46.72 115 HIS A N 1
ATOM 934 C CA . HIS A 1 115 ? 2.706 -8.261 11.093 1.00 46.72 115 HIS A CA 1
ATOM 935 C C . HIS A 1 115 ? 1.650 -7.148 11.094 1.00 46.72 115 HIS A C 1
ATOM 937 O O . HIS A 1 115 ? 1.947 -6.064 10.602 1.00 46.72 115 HIS A O 1
ATOM 943 N N . LEU A 1 116 ? 0.451 -7.414 11.632 1.00 46.38 116 LEU A N 1
ATOM 944 C CA . LEU A 1 116 ? -0.656 -6.453 11.727 1.00 46.38 116 LEU A CA 1
ATOM 945 C C . LEU A 1 116 ? -0.143 -5.062 12.127 1.00 46.38 116 LEU A C 1
ATOM 947 O O . LEU A 1 116 ? 0.288 -4.856 13.265 1.00 46.38 116 LEU A O 1
ATOM 951 N N . ILE A 1 117 ? -0.224 -4.099 11.211 1.00 55.41 117 ILE A N 1
ATOM 952 C CA . ILE A 1 117 ? 0.056 -2.702 11.535 1.00 55.41 117 ILE A CA 1
ATOM 953 C C . ILE A 1 117 ? -1.278 -2.019 11.729 1.00 55.41 117 ILE A C 1
ATOM 955 O O . ILE A 1 117 ? -2.078 -1.884 10.802 1.00 55.41 117 ILE A O 1
ATOM 959 N N . PHE A 1 118 ? -1.505 -1.580 12.959 1.00 54.47 118 PHE A N 1
ATOM 960 C CA . PHE A 1 118 ? -2.628 -0.723 13.275 1.00 54.47 118 PHE A CA 1
ATOM 961 C C . PHE A 1 118 ? -2.383 0.657 12.657 1.00 54.47 118 PHE A C 1
ATOM 963 O O . PHE A 1 118 ? -1.468 1.375 13.071 1.00 54.47 118 PHE A O 1
ATOM 970 N N . LEU A 1 119 ? -3.201 1.035 11.678 1.00 59.00 119 LEU A N 1
ATOM 971 C CA . LEU A 1 119 ? -3.183 2.376 11.107 1.00 59.00 119 LEU A CA 1
ATOM 972 C C . LEU A 1 119 ? -4.267 3.185 11.827 1.00 59.00 119 LEU A C 1
ATOM 974 O O . LEU A 1 119 ? -5.427 3.195 11.426 1.00 59.00 119 LEU A O 1
ATOM 978 N N . VAL A 1 120 ? -3.897 3.795 12.961 1.00 47.88 120 VAL A N 1
ATOM 979 C CA . VAL A 1 120 ? -4.814 4.661 13.721 1.00 47.88 120 VAL A CA 1
ATOM 980 C C . VAL A 1 120 ? -5.021 5.954 12.929 1.00 47.88 120 VAL A C 1
ATOM 982 O O . VAL A 1 120 ? -4.043 6.651 12.640 1.00 47.88 120 VAL A O 1
ATOM 985 N N . TYR A 1 121 ? -6.281 6.295 12.658 1.00 45.38 121 TYR A N 1
ATOM 986 C CA . TYR A 1 121 ? -6.735 7.687 12.626 1.00 45.38 121 TYR A CA 1
ATOM 987 C C . TYR A 1 121 ? -7.382 8.027 13.964 1.00 45.38 121 TYR A C 1
ATOM 989 O O . TYR A 1 121 ? -8.121 7.161 14.486 1.00 45.38 121 TYR A O 1
#

Organism: NCBI:txid345663

Foldseek 3Di:
DVVVVVVVVVVVVVVPDDDDDPAAAFAWEAEPNDTDGDPPPLVVVLCCVVPVPDCDDPNDRLQDPPPADCDSNHSSQWHWYWYQDPNFIKGFFTHGPCQCVVDVDDPPVVGDGDDIDGSDD

Sequence (121 aa):
MKVLHKTLFLIIILFAIRIFASPQIPDYIIYKGDTIPTYNLILEQFLQKKNPNEEKLFGLSFRSSENIGVSTNCWRGYQAIYEIIDNKLYLTNIISCGELYEKSKINLSDSPQTHLIFLVY